Protein AF-A0A166YMH8-F1 (afdb_monomer_lite)

Organism: NCBI:txid1081107

Foldseek 3Di:
DDKDFDADPVVRDTFWMKDKDWPLDDPVPPCPADPPRDDDDDDDDDDDDDDDDDDDDDDDDPDALVRVVVVVVVVVVVCCVDVVDDPNDTDMDIDGTDGHPVCPPVCRSCVNPVDDPPVRVVVVQWDWPDKDKDQCQSRPPAFDDQPDDAPDDRPPSGNGMDMDTDIDHDDDPPPPPDD

InterPro domains:
  IPR016181 Acyl-CoA N-acyltransferase [SSF55729] (84-158)

Sequence (179 aa):
MVFVKAVDVDVGSIVGYGGWVFPHVKQASIPWIGPADAKSQEQGPKTQAGGKVTQQPDFQREPDAIERLHALGDEDMQCFQYKVIPAGEPCMIVMGIAVAPAHQSRGVSAALSSGTAVDAYGKAGFEPVRVLHLDLDEYAPRPPRDNEPVMGKKGSGKWGHYVVQHMKREPREANAETM

Structure (mmCIF, N/CA/C/O backbone):
data_AF-A0A166YMH8-F1
#
_entry.id   AF-A0A166YMH8-F1
#
loop_
_atom_site.group_PDB
_atom_site.id
_atom_site.type_symbol
_atom_site.label_atom_id
_atom_site.label_alt_id
_atom_site.label_comp_id
_atom_site.label_asym_id
_atom_site.label_entity_id
_atom_site.label_seq_id
_atom_site.pdbx_PDB_ins_code
_atom_site.Cartn_x
_atom_site.Cartn_y
_atom_site.Cartn_z
_atom_site.occupancy
_atom_site.B_iso_or_equiv
_atom_site.auth_seq_id
_atom_site.auth_comp_id
_atom_site.auth_asym_id
_atom_site.auth_atom_id
_atom_site.pdbx_PDB_model_num
ATOM 1 N N . MET A 1 1 ? -13.507 9.183 6.468 1.00 68.44 1 MET A N 1
ATOM 2 C CA . MET A 1 1 ? -12.173 9.159 5.825 1.00 68.44 1 MET A CA 1
ATOM 3 C C . MET A 1 1 ? -11.471 10.475 6.090 1.00 68.44 1 MET A C 1
ATOM 5 O O . MET A 1 1 ? -12.059 11.521 5.837 1.00 68.44 1 MET A O 1
ATOM 9 N N . VAL A 1 2 ? -10.235 10.417 6.567 1.00 76.12 2 VAL A N 1
ATOM 10 C CA . VAL A 1 2 ? -9.415 11.558 6.998 1.00 76.12 2 VAL A CA 1
ATOM 11 C C . VAL A 1 2 ? -8.160 11.587 6.145 1.00 76.12 2 VAL A C 1
ATOM 13 O O . VAL A 1 2 ? -7.656 10.522 5.813 1.00 76.12 2 VAL A O 1
ATOM 16 N N . PHE A 1 3 ? -7.676 12.771 5.775 1.00 77.44 3 PHE A N 1
ATOM 17 C CA . PHE A 1 3 ? -6.358 12.919 5.160 1.00 77.44 3 PHE A CA 1
ATOM 18 C C . PHE A 1 3 ? -5.532 13.889 5.976 1.00 77.44 3 PHE A C 1
ATOM 20 O O . PHE A 1 3 ? -6.045 14.920 6.409 1.00 77.44 3 PHE A O 1
ATOM 27 N N . VAL A 1 4 ? -4.255 13.569 6.120 1.00 77.81 4 VAL A N 1
ATOM 28 C CA . VAL A 1 4 ? -3.252 14.493 6.635 1.00 77.81 4 VAL A CA 1
ATOM 29 C C . VAL A 1 4 ? -2.237 14.764 5.535 1.00 77.81 4 VAL A C 1
ATOM 31 O O . VAL A 1 4 ? -2.008 13.928 4.657 1.00 77.81 4 VAL A O 1
ATOM 34 N N . LYS A 1 5 ? -1.652 15.956 5.566 1.00 83.62 5 LYS A N 1
ATOM 35 C CA . LYS A 1 5 ? -0.601 16.380 4.642 1.00 83.62 5 LYS A CA 1
ATOM 36 C C . LYS A 1 5 ? 0.644 16.740 5.440 1.00 83.62 5 LYS A C 1
ATOM 38 O O . LYS A 1 5 ? 0.531 17.341 6.503 1.00 83.62 5 LYS A O 1
ATOM 43 N N . ALA A 1 6 ? 1.808 16.406 4.905 1.00 81.69 6 ALA A N 1
ATOM 44 C CA . ALA A 1 6 ? 3.084 16.897 5.396 1.00 81.69 6 ALA A CA 1
ATOM 45 C C . ALA A 1 6 ? 3.470 18.134 4.584 1.00 81.69 6 ALA A C 1
ATOM 47 O O . ALA A 1 6 ? 3.396 18.117 3.352 1.00 81.69 6 ALA A O 1
ATOM 48 N N . VAL A 1 7 ? 3.861 19.201 5.274 1.00 85.25 7 VAL A N 1
ATOM 49 C CA . VAL A 1 7 ? 4.242 20.480 4.668 1.00 85.25 7 VAL A CA 1
ATOM 50 C C . VAL A 1 7 ? 5.691 20.770 5.038 1.00 85.25 7 VAL A C 1
ATOM 52 O O . VAL A 1 7 ? 6.053 20.669 6.208 1.00 85.25 7 VAL A O 1
ATOM 55 N N . ASP A 1 8 ? 6.511 21.101 4.044 1.00 84.06 8 ASP A N 1
ATOM 56 C CA . ASP A 1 8 ? 7.844 21.654 4.277 1.00 84.06 8 ASP A CA 1
ATOM 57 C C . ASP A 1 8 ? 7.687 23.071 4.838 1.00 84.06 8 ASP A C 1
ATOM 59 O O . ASP A 1 8 ? 7.041 23.912 4.213 1.00 84.06 8 ASP A O 1
ATOM 63 N N . VAL A 1 9 ? 8.223 23.321 6.032 1.00 84.31 9 VAL A N 1
ATOM 64 C CA . VAL A 1 9 ? 8.033 24.592 6.746 1.00 84.31 9 VAL A CA 1
ATOM 65 C C . VAL A 1 9 ? 8.799 25.754 6.122 1.00 84.31 9 VAL A C 1
ATOM 67 O O . VAL A 1 9 ? 8.357 26.892 6.252 1.00 84.31 9 VAL A O 1
ATOM 70 N N . ASP A 1 10 ? 9.896 25.480 5.418 1.00 84.25 10 ASP A N 1
ATOM 71 C CA . ASP A 1 10 ? 10.749 26.514 4.833 1.00 84.25 10 ASP A CA 1
ATOM 72 C C . ASP A 1 10 ? 10.159 27.015 3.509 1.00 84.25 10 ASP A C 1
ATOM 74 O O . ASP A 1 10 ? 10.219 28.203 3.193 1.00 84.25 10 ASP A O 1
ATOM 78 N N . VAL A 1 11 ? 9.557 26.107 2.734 1.00 87.06 11 VAL A N 1
ATOM 79 C CA . VAL A 1 11 ? 9.036 26.400 1.385 1.00 87.06 11 VAL A CA 1
ATOM 80 C C . VAL A 1 11 ? 7.502 26.489 1.353 1.00 87.06 11 VAL A C 1
ATOM 82 O O . VAL A 1 11 ? 6.918 26.972 0.384 1.00 87.06 11 VAL A O 1
ATOM 85 N N . GLY A 1 12 ? 6.816 25.999 2.387 1.00 84.56 12 GLY A N 1
ATOM 86 C CA . GLY A 1 12 ? 5.351 25.935 2.464 1.00 84.56 12 GLY A CA 1
ATOM 87 C C . GLY A 1 12 ? 4.712 24.900 1.528 1.00 84.56 12 GLY A C 1
ATOM 88 O O . GLY A 1 12 ? 3.489 24.865 1.375 1.00 84.56 12 GLY A O 1
ATOM 89 N N . SER A 1 13 ? 5.518 24.059 0.877 1.00 88.19 13 SER A N 1
ATOM 90 C CA . SER A 1 13 ? 5.049 23.092 -0.119 1.00 88.19 13 SER A CA 1
ATOM 91 C C . SER A 1 13 ? 4.573 21.785 0.522 1.00 88.19 13 SER A C 1
ATOM 93 O O . SER A 1 13 ? 5.100 21.345 1.543 1.00 88.19 13 SER A O 1
ATOM 95 N N . ILE A 1 14 ? 3.565 21.141 -0.075 1.00 86.06 14 ILE A N 1
ATOM 96 C CA . ILE A 1 14 ? 3.121 19.811 0.360 1.00 86.06 14 ILE A CA 1
ATOM 97 C C . ILE A 1 14 ? 4.145 18.782 -0.118 1.00 86.06 14 ILE A C 1
ATOM 99 O O . ILE A 1 14 ? 4.336 18.602 -1.319 1.00 86.06 14 ILE A O 1
ATOM 103 N N . VAL A 1 15 ? 4.763 18.078 0.825 1.00 87.56 15 VAL A N 1
ATOM 104 C CA . VAL A 1 15 ? 5.814 17.082 0.558 1.00 87.56 15 VAL A CA 1
ATOM 105 C C . VAL A 1 15 ? 5.346 15.645 0.754 1.00 87.56 15 VAL A C 1
ATOM 107 O O . VAL A 1 15 ? 6.067 14.705 0.425 1.00 87.56 15 VAL A O 1
ATOM 110 N N . GLY A 1 16 ? 4.121 15.456 1.242 1.00 84.12 16 GLY A N 1
ATOM 111 C CA . GLY A 1 16 ? 3.481 14.152 1.314 1.00 84.12 16 GLY A CA 1
ATOM 112 C C . GLY A 1 16 ? 2.059 14.213 1.855 1.00 84.12 16 GLY A C 1
ATOM 113 O O . GLY A 1 16 ? 1.595 15.257 2.317 1.00 84.12 16 GLY A O 1
ATOM 114 N N . TYR A 1 17 ? 1.363 13.084 1.800 1.00 84.62 17 TYR A N 1
ATOM 115 C CA . TYR A 1 17 ? 0.024 12.922 2.355 1.00 84.62 17 TYR A CA 1
ATOM 116 C C . TYR A 1 17 ? -0.214 11.483 2.813 1.00 84.62 17 TYR A C 1
ATOM 118 O O . TYR A 1 17 ? 0.481 10.566 2.383 1.00 84.62 17 TYR A O 1
ATOM 126 N N . GLY A 1 18 ? -1.201 11.295 3.683 1.00 81.81 18 GLY A N 1
ATOM 127 C CA . GLY A 1 18 ? -1.674 9.989 4.135 1.00 81.81 18 GLY A CA 1
ATOM 128 C C . GLY A 1 18 ? -3.164 10.037 4.450 1.00 81.81 18 GLY A C 1
ATOM 129 O O . GLY A 1 18 ? -3.704 11.104 4.751 1.00 81.81 18 GLY A O 1
ATOM 130 N N . GLY A 1 19 ? -3.836 8.894 4.351 1.00 78.25 19 GLY A N 1
ATOM 131 C CA . GLY A 1 19 ? -5.266 8.747 4.584 1.00 78.25 19 GLY A CA 1
ATOM 132 C C . GLY A 1 19 ? -5.591 7.686 5.635 1.00 78.25 19 GLY A C 1
ATOM 133 O O . GLY A 1 19 ? -4.944 6.647 5.706 1.00 78.25 19 GLY A O 1
ATOM 134 N N . TRP A 1 20 ? -6.640 7.928 6.421 1.00 81.38 20 TRP A N 1
ATOM 135 C CA . TRP A 1 20 ? -7.213 6.958 7.356 1.00 81.38 20 TRP A CA 1
ATOM 136 C C . TRP A 1 20 ? -8.689 6.761 7.052 1.00 81.38 20 TRP A C 1
ATOM 138 O O . TRP A 1 20 ? -9.465 7.718 6.901 1.00 81.38 20 TRP A O 1
ATOM 148 N N . VAL A 1 21 ? -9.095 5.502 6.981 1.00 82.50 21 VAL A N 1
ATOM 149 C CA . VAL A 1 21 ? -10.486 5.097 6.802 1.00 82.50 21 VAL A CA 1
ATOM 150 C C . VAL A 1 21 ? -10.901 4.289 8.020 1.00 82.50 21 VAL A C 1
ATOM 152 O O . VAL A 1 21 ? -10.174 3.411 8.465 1.00 82.50 21 VAL A O 1
ATOM 155 N N . PHE A 1 22 ? -12.070 4.611 8.563 1.00 83.62 22 PHE A N 1
ATOM 156 C CA . PHE A 1 22 ? -12.590 4.017 9.790 1.00 83.62 22 PHE A CA 1
ATOM 157 C C . PHE A 1 22 ? -13.939 3.346 9.501 1.00 83.62 22 PHE A C 1
ATOM 159 O O . PHE A 1 22 ? -14.982 3.901 9.857 1.00 83.62 22 PHE A O 1
ATOM 166 N N . PRO A 1 23 ? -13.970 2.235 8.742 1.00 79.81 23 PRO A N 1
ATOM 167 C CA . PRO A 1 23 ? -15.219 1.531 8.486 1.00 79.81 23 PRO A CA 1
ATOM 168 C C . PRO A 1 23 ? -15.802 0.988 9.797 1.00 79.81 23 PRO A C 1
ATOM 170 O O . PRO A 1 23 ? -15.073 0.529 10.673 1.00 79.81 23 PRO A O 1
ATOM 173 N N . HIS A 1 24 ? -17.127 1.077 9.930 1.00 80.62 24 HIS A N 1
ATOM 174 C CA . HIS A 1 24 ? -17.898 0.594 11.087 1.00 80.62 24 HIS A CA 1
ATOM 175 C C . HIS A 1 24 ? -17.499 1.196 12.454 1.00 80.62 24 HIS A C 1
ATOM 177 O O . HIS A 1 24 ? -17.974 0.745 13.493 1.00 80.62 24 HIS A O 1
ATOM 183 N N . VAL A 1 25 ? -16.682 2.256 12.478 1.00 79.94 25 VAL A N 1
ATOM 184 C CA . VAL A 1 25 ? -16.367 3.019 13.693 1.00 79.94 25 VAL A CA 1
ATOM 185 C C . VAL A 1 25 ? -17.360 4.172 13.831 1.00 79.94 25 VAL A C 1
ATOM 187 O O . VAL A 1 25 ? -17.589 4.930 12.885 1.00 79.94 25 VAL A O 1
ATOM 190 N N . LYS A 1 26 ? -17.929 4.364 15.026 1.00 78.50 26 LYS A N 1
ATOM 191 C CA . LYS A 1 26 ? -18.720 5.568 15.319 1.00 78.50 26 LYS A CA 1
ATOM 192 C C . LYS A 1 26 ? -17.795 6.784 15.277 1.00 78.50 26 LYS A C 1
ATOM 194 O O . LYS A 1 26 ? -16.798 6.831 15.984 1.00 78.50 26 LYS A O 1
ATOM 199 N N . GLN A 1 27 ? -18.135 7.808 14.498 1.00 72.69 27 GLN A N 1
ATOM 200 C CA . GLN A 1 27 ? -17.258 8.974 14.314 1.00 72.69 27 GLN A CA 1
ATOM 201 C C . GLN A 1 27 ? -16.862 9.665 15.637 1.00 72.69 27 GLN A C 1
ATOM 203 O O . GLN A 1 27 ? -15.751 10.178 15.760 1.00 72.69 27 GLN A O 1
ATOM 208 N N . ALA A 1 28 ? -17.752 9.634 16.635 1.00 74.94 28 ALA A N 1
ATOM 209 C CA . ALA A 1 28 ? -17.523 10.186 17.970 1.00 74.94 28 ALA A CA 1
ATOM 210 C C . ALA A 1 28 ? -16.490 9.410 18.811 1.00 74.94 28 ALA A C 1
ATOM 212 O O . ALA A 1 28 ? -15.946 9.974 19.752 1.00 74.94 28 ALA A O 1
ATOM 213 N N . SER A 1 29 ? -16.212 8.140 18.494 1.00 71.00 29 SER A N 1
ATOM 214 C CA . SER A 1 29 ? -15.224 7.324 19.214 1.00 71.00 29 SER A CA 1
ATOM 215 C C . SER A 1 29 ? -13.834 7.365 18.583 1.00 71.00 29 SER A C 1
ATOM 217 O O . SER A 1 29 ? -12.921 6.723 19.092 1.00 71.00 29 SER A O 1
ATOM 219 N N . ILE A 1 30 ? -13.664 8.072 17.461 1.00 69.62 30 ILE A N 1
ATOM 220 C CA . ILE A 1 30 ? -12.353 8.241 16.836 1.00 69.62 30 ILE A CA 1
ATOM 221 C C . ILE A 1 30 ? -11.563 9.238 17.693 1.00 69.62 30 ILE A C 1
ATOM 223 O O . ILE A 1 30 ? -12.012 10.376 17.852 1.00 69.62 30 ILE A O 1
ATOM 227 N N . PRO A 1 31 ? -10.393 8.859 18.236 1.00 65.25 31 PRO A N 1
ATOM 228 C CA . PRO A 1 31 ? -9.528 9.795 18.932 1.00 65.25 31 PRO A CA 1
ATOM 229 C C . PRO A 1 31 ? -8.858 10.692 17.886 1.00 65.25 31 PRO A C 1
ATOM 231 O O . PRO A 1 31 ? -7.780 10.404 17.378 1.00 65.25 31 PRO A O 1
ATOM 234 N N . TRP A 1 32 ? -9.544 11.783 17.536 1.00 63.25 32 TRP A N 1
ATOM 235 C CA . TRP A 1 32 ? -9.085 12.814 16.591 1.00 63.25 32 TRP A CA 1
ATOM 236 C C . TRP A 1 32 ? -7.803 13.518 17.028 1.00 63.25 32 TRP A C 1
ATOM 238 O O . TRP A 1 32 ? -7.175 14.223 16.244 1.00 63.25 32 TRP A O 1
ATOM 248 N N . ILE A 1 33 ? -7.456 13.335 18.293 1.00 55.69 33 ILE A N 1
ATOM 249 C CA . ILE A 1 33 ? -6.313 13.904 18.965 1.00 55.69 33 ILE A CA 1
ATOM 250 C C . ILE A 1 33 ? -5.465 12.714 19.406 1.00 55.69 33 ILE A C 1
ATOM 252 O O . ILE A 1 33 ? -5.882 11.930 20.263 1.00 55.69 33 ILE A O 1
ATOM 256 N N . GLY A 1 34 ? -4.287 12.563 18.801 1.00 45.62 34 GLY A N 1
ATOM 257 C CA . GLY A 1 34 ? -3.254 11.711 19.376 1.00 45.62 34 GLY A CA 1
ATOM 258 C C . GLY A 1 34 ? -2.814 12.288 20.729 1.00 45.62 34 GLY A C 1
ATOM 259 O O . GLY A 1 34 ? -2.995 13.484 20.956 1.00 45.62 34 GLY A O 1
ATOM 260 N N . PRO A 1 35 ? -2.202 11.498 21.627 1.00 40.66 35 PRO A N 1
ATOM 261 C CA . PRO A 1 35 ? -1.764 11.978 22.944 1.00 40.66 35 PRO A CA 1
ATOM 262 C C . PRO A 1 35 ? -0.910 13.263 22.918 1.00 40.66 35 PRO A C 1
ATOM 264 O O . PRO A 1 35 ? -0.826 13.953 23.929 1.00 40.66 35 PRO A O 1
ATOM 267 N N . ALA A 1 36 ? -0.292 13.587 21.777 1.00 42.78 36 ALA A N 1
ATOM 268 C CA . ALA A 1 36 ? 0.559 14.756 21.576 1.00 42.78 36 ALA A CA 1
ATOM 269 C C . ALA A 1 36 ? -0.155 16.018 21.033 1.00 42.78 36 ALA A C 1
ATOM 271 O O . ALA A 1 36 ? 0.376 17.111 21.203 1.00 42.78 36 ALA A O 1
ATOM 272 N N . ASP A 1 37 ? -1.344 15.914 20.426 1.00 48.25 37 ASP A N 1
ATOM 273 C CA . ASP A 1 37 ? -1.850 16.947 19.494 1.00 48.25 37 ASP A CA 1
ATOM 274 C C . ASP A 1 37 ? -3.161 17.621 19.930 1.00 48.25 37 ASP A C 1
ATOM 276 O O . ASP A 1 37 ? -3.994 18.022 19.114 1.00 48.25 37 ASP A O 1
ATOM 280 N N . ALA A 1 38 ? -3.400 17.755 21.234 1.00 37.47 38 ALA A N 1
ATOM 281 C CA . ALA A 1 38 ? -4.619 18.389 21.727 1.00 37.47 38 ALA A CA 1
ATOM 282 C C . ALA A 1 38 ? -4.620 19.910 21.473 1.00 37.47 38 ALA A C 1
ATOM 284 O O . ALA A 1 38 ? -4.237 20.669 22.363 1.00 37.47 38 ALA A O 1
ATOM 285 N N . LYS A 1 39 ? -5.093 20.359 20.293 1.00 31.95 39 LYS A N 1
ATOM 286 C CA . LYS A 1 39 ? -5.843 21.625 20.108 1.00 31.95 39 LYS A CA 1
ATOM 287 C C . LYS A 1 39 ? -6.523 21.789 18.729 1.00 31.95 39 LYS A C 1
ATOM 289 O O . LYS A 1 39 ? -5.881 21.751 17.690 1.00 31.95 39 LYS A O 1
ATOM 294 N N . SER A 1 40 ? -7.837 22.025 18.837 1.00 34.03 40 SER A N 1
ATOM 295 C CA . SER A 1 40 ? -8.898 22.585 17.972 1.00 34.03 40 SER A CA 1
ATOM 296 C C . SER A 1 40 ? -8.923 22.451 16.440 1.00 34.03 40 SER A C 1
ATOM 298 O O . SER A 1 40 ? -8.032 22.864 15.709 1.00 34.03 40 SER A O 1
ATOM 300 N N . GLN A 1 41 ? -10.091 21.961 16.010 1.00 30.55 41 GLN A N 1
ATOM 301 C CA . GLN A 1 41 ? -10.612 21.697 14.668 1.00 30.55 41 GLN A CA 1
ATOM 302 C C . GLN A 1 41 ? -10.992 22.954 13.868 1.00 30.55 41 GLN A C 1
ATOM 304 O O . GLN A 1 41 ? -11.453 23.929 14.452 1.00 30.55 41 GLN A O 1
ATOM 309 N N .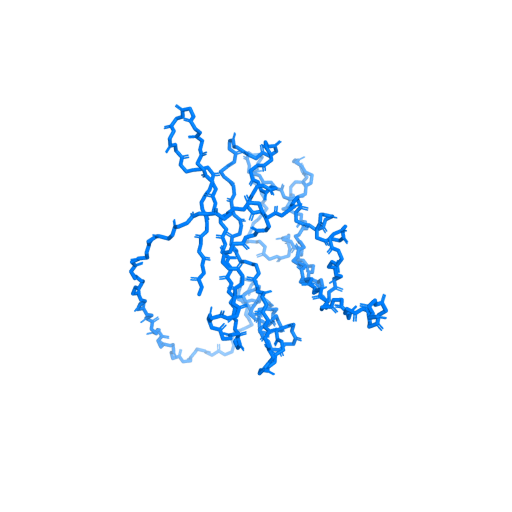 GLU A 1 42 ? -11.027 22.818 12.536 1.00 30.62 42 GLU A N 1
ATOM 310 C CA . GLU A 1 42 ? -12.223 23.174 11.753 1.00 30.62 42 GLU A CA 1
ATOM 311 C C . GLU A 1 42 ? -12.322 22.344 10.455 1.00 30.62 42 GLU A C 1
ATOM 313 O O . GLU A 1 42 ? -11.322 22.047 9.800 1.00 30.62 42 GLU A O 1
ATOM 318 N N . GLN A 1 43 ? -13.542 21.894 10.136 1.00 30.22 43 GLN A N 1
ATOM 319 C CA . GLN A 1 43 ? -13.897 20.976 9.045 1.00 30.22 43 GLN A CA 1
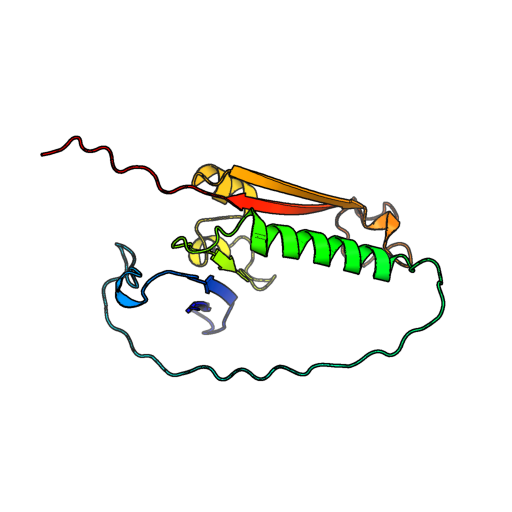ATOM 320 C C . GLN A 1 43 ? -14.595 21.712 7.890 1.00 30.22 43 GLN A C 1
ATOM 322 O O . GLN A 1 43 ? -15.374 22.631 8.112 1.00 30.22 43 GLN A O 1
ATOM 327 N N . GLY A 1 44 ? -14.417 21.203 6.666 1.00 26.83 44 GLY A N 1
ATOM 328 C CA . GLY A 1 44 ? -15.253 21.492 5.495 1.00 26.83 44 GLY A CA 1
ATOM 329 C C . GLY A 1 44 ? -15.231 20.321 4.490 1.00 26.83 44 GLY A C 1
ATOM 330 O O . GLY A 1 44 ? -14.277 19.540 4.506 1.00 26.83 44 GLY A O 1
ATOM 331 N N . PRO A 1 45 ? -16.279 20.123 3.665 1.00 32.09 45 PRO A N 1
ATOM 332 C CA . PRO A 1 45 ? -16.755 18.803 3.228 1.00 32.09 45 PRO A CA 1
ATOM 333 C C . PRO A 1 45 ? -16.213 18.317 1.869 1.00 32.09 45 PRO A C 1
ATOM 335 O O . PRO A 1 45 ? -15.798 19.101 1.020 1.00 32.09 45 PRO A O 1
ATOM 338 N N . LYS A 1 46 ? -16.277 16.993 1.646 1.00 30.94 46 LYS A N 1
ATOM 339 C CA . LYS A 1 46 ? -15.943 16.294 0.388 1.00 30.94 46 LYS A CA 1
ATOM 340 C C . LYS A 1 46 ? -17.204 15.944 -0.410 1.00 30.94 46 LYS A C 1
ATOM 342 O O . LYS A 1 46 ? -18.165 15.458 0.175 1.00 30.94 46 LYS A O 1
ATOM 347 N N . THR A 1 47 ? -17.133 16.068 -1.738 1.00 26.98 47 THR A N 1
ATOM 348 C CA . THR A 1 47 ? -18.104 15.512 -2.702 1.00 26.98 47 THR A CA 1
ATOM 349 C C . THR A 1 47 ? -17.410 14.455 -3.572 1.00 26.98 47 THR A C 1
ATOM 351 O O . THR A 1 47 ? -16.296 14.686 -4.040 1.00 26.98 47 THR A O 1
ATOM 354 N N . GLN A 1 48 ? -18.050 13.297 -3.766 1.00 34.47 48 GLN A N 1
ATOM 355 C CA . GLN A 1 48 ? -17.664 12.234 -4.706 1.00 34.47 48 GLN A CA 1
ATOM 356 C C . GLN A 1 48 ? -18.632 12.218 -5.899 1.00 34.47 48 GLN A C 1
ATOM 358 O O . GLN A 1 48 ? -19.820 12.471 -5.716 1.00 34.47 48 GLN A O 1
ATOM 363 N N . ALA A 1 49 ? -18.155 11.821 -7.080 1.00 30.38 49 ALA A N 1
ATOM 364 C CA . ALA A 1 49 ? -18.999 11.273 -8.142 1.00 30.38 49 ALA A CA 1
ATOM 365 C C . ALA A 1 49 ? -18.212 10.214 -8.930 1.00 30.38 49 ALA A C 1
ATOM 367 O O . ALA A 1 49 ? -17.119 10.485 -9.425 1.00 30.38 49 ALA A O 1
ATOM 368 N N . GLY A 1 50 ? -18.767 9.002 -8.995 1.00 27.11 50 GLY A N 1
ATOM 369 C CA . GLY A 1 50 ? -18.278 7.891 -9.807 1.00 27.11 50 GLY A CA 1
ATOM 370 C C . GLY A 1 50 ? -18.933 7.867 -11.189 1.00 27.11 50 GLY A C 1
ATOM 371 O O . GLY A 1 50 ? -20.078 8.287 -11.349 1.00 27.11 50 GLY A O 1
ATOM 372 N N . GLY A 1 51 ? -18.206 7.344 -12.176 1.00 27.56 51 GLY A N 1
ATOM 373 C CA . GLY A 1 51 ? -18.702 7.061 -13.521 1.00 27.56 51 GLY A CA 1
ATOM 374 C C . GLY A 1 51 ? -18.549 5.575 -13.838 1.00 27.56 51 GLY A C 1
ATOM 375 O O . GLY A 1 51 ? -17.447 5.038 -13.787 1.00 27.56 51 GLY A O 1
ATOM 376 N N . LYS A 1 52 ? -19.672 4.921 -14.140 1.00 30.31 52 LYS A N 1
ATOM 377 C CA . LYS A 1 52 ? -19.792 3.515 -14.545 1.00 30.31 52 LYS A CA 1
ATOM 378 C C . LYS A 1 52 ? -19.651 3.431 -16.067 1.00 30.31 52 LYS A C 1
ATOM 380 O O . LYS A 1 52 ? -20.432 4.065 -16.771 1.00 30.31 52 LYS A O 1
ATOM 385 N N . VAL A 1 53 ? -18.706 2.640 -16.575 1.00 29.33 53 VAL A N 1
ATOM 386 C CA . VAL A 1 53 ? -18.624 2.295 -18.006 1.00 29.33 53 VAL A CA 1
ATOM 387 C C . VAL A 1 53 ? -19.128 0.866 -18.187 1.00 29.33 53 VAL A C 1
ATOM 389 O O . VAL A 1 53 ? -18.734 -0.042 -17.463 1.00 29.33 53 VAL A O 1
ATOM 392 N N . THR A 1 54 ? -20.059 0.700 -19.124 1.00 31.19 54 THR A N 1
ATOM 393 C CA . THR A 1 54 ? -20.656 -0.583 -19.513 1.00 31.19 54 THR A CA 1
ATOM 394 C C . THR A 1 54 ? -19.806 -1.189 -20.624 1.00 31.19 54 THR A C 1
ATOM 396 O O . THR A 1 54 ? -19.573 -0.515 -21.624 1.00 31.19 54 THR A O 1
ATOM 399 N N . GLN A 1 55 ? -19.369 -2.440 -20.476 1.00 34.56 55 GLN A N 1
ATOM 400 C CA . GLN A 1 55 ? -18.808 -3.229 -21.575 1.00 34.56 55 GLN A CA 1
ATOM 401 C C . GLN A 1 55 ? -19.819 -4.293 -22.013 1.00 34.56 55 GLN A C 1
ATOM 403 O O . GLN A 1 55 ? -20.470 -4.926 -21.180 1.00 34.56 55 GLN A O 1
ATOM 408 N N . GLN A 1 56 ? -19.959 -4.450 -23.328 1.00 33.44 56 GLN A N 1
ATOM 409 C CA . GLN A 1 56 ? -20.623 -5.587 -23.965 1.00 33.44 56 GLN A CA 1
ATOM 410 C C . GLN A 1 56 ? -19.579 -6.644 -24.365 1.00 33.44 56 GLN A C 1
ATOM 412 O O . GLN A 1 56 ? -18.401 -6.307 -24.481 1.00 33.44 56 GLN A O 1
ATOM 417 N N . PRO A 1 57 ? -19.996 -7.913 -24.516 1.00 45.72 57 PRO A N 1
ATOM 418 C CA . PRO A 1 57 ? -19.116 -9.067 -24.412 1.00 45.72 57 PRO A CA 1
ATOM 419 C C . PRO A 1 57 ? -18.386 -9.325 -25.727 1.00 45.72 57 PRO 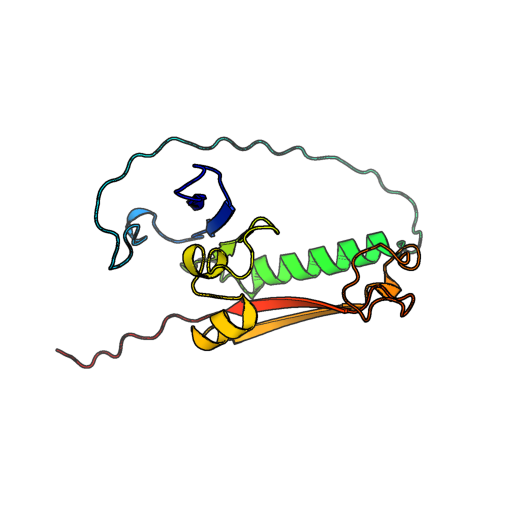A C 1
ATOM 421 O O . PRO A 1 57 ? -19.025 -9.392 -26.777 1.00 45.72 57 PRO A O 1
ATOM 424 N N . ASP A 1 58 ? -17.071 -9.526 -25.651 1.00 37.44 58 ASP A N 1
ATOM 425 C CA . ASP A 1 58 ? -16.288 -10.033 -26.773 1.00 37.44 58 ASP A CA 1
ATOM 426 C C . ASP A 1 58 ? -15.803 -11.458 -26.486 1.00 37.44 58 ASP A C 1
ATOM 428 O O . ASP A 1 58 ? -15.598 -11.869 -25.341 1.00 37.44 58 ASP A O 1
ATOM 432 N N . PHE A 1 59 ? -15.737 -12.230 -27.561 1.00 41.16 59 PHE A N 1
ATOM 433 C CA . PHE A 1 59 ? -15.542 -13.670 -27.610 1.00 41.16 59 PHE A CA 1
ATOM 434 C C . PHE A 1 59 ? -14.267 -14.107 -26.883 1.00 41.16 59 PHE A C 1
ATOM 436 O O . PHE A 1 59 ? -13.276 -13.387 -26.902 1.00 41.16 59 PHE A O 1
ATOM 443 N N . GLN A 1 60 ? -14.298 -15.304 -26.274 1.00 51.03 60 GLN A N 1
ATOM 444 C CA . GLN A 1 60 ? -13.213 -15.888 -25.472 1.00 51.03 60 GLN A CA 1
ATOM 445 C C . GLN A 1 60 ? -11.858 -15.856 -26.194 1.00 51.03 60 GLN A C 1
ATOM 447 O O . GLN A 1 60 ? -11.469 -16.791 -26.894 1.00 51.03 60 GLN A O 1
ATOM 452 N N . ARG A 1 61 ? -11.141 -14.757 -25.991 1.00 51.81 61 ARG A N 1
ATOM 453 C CA . ARG A 1 61 ? -9.722 -14.599 -26.242 1.00 51.81 61 ARG A CA 1
ATOM 454 C C . ARG A 1 61 ? -9.033 -14.866 -24.916 1.00 51.81 61 ARG A C 1
ATOM 456 O O . ARG A 1 61 ? -9.493 -14.402 -23.875 1.00 51.81 61 ARG A O 1
ATOM 463 N N . GLU A 1 62 ? -7.969 -15.655 -24.946 1.00 59.69 62 GLU A N 1
ATOM 464 C CA . GLU A 1 62 ? -7.121 -15.814 -23.772 1.00 59.69 62 GLU A CA 1
ATOM 465 C C . GLU A 1 62 ? -6.634 -14.419 -23.341 1.00 59.69 62 GLU A C 1
ATOM 467 O O . GLU A 1 62 ? -6.116 -13.689 -24.197 1.00 59.69 62 GLU A O 1
ATOM 472 N N . PRO A 1 63 ? -6.871 -14.011 -22.081 1.00 71.31 63 PRO A N 1
ATOM 473 C CA . PRO A 1 63 ? -6.629 -12.644 -21.655 1.00 71.31 63 PRO A CA 1
ATOM 474 C C . PRO A 1 63 ? -5.154 -12.292 -21.802 1.00 71.31 63 PRO A C 1
ATOM 476 O O . PRO A 1 63 ? -4.268 -13.097 -21.468 1.00 71.31 63 PRO A O 1
ATOM 479 N N . ASP A 1 64 ? -4.885 -11.092 -22.314 1.00 83.25 64 ASP A N 1
ATOM 480 C CA . ASP A 1 64 ? -3.510 -10.634 -22.468 1.00 83.25 64 ASP A CA 1
ATOM 481 C C . ASP A 1 64 ? -2.826 -10.467 -21.097 1.00 83.25 64 ASP A C 1
ATOM 483 O O . ASP A 1 64 ? -3.454 -10.534 -20.037 1.00 83.25 64 ASP A O 1
ATOM 487 N N . ALA A 1 65 ? -1.499 -10.330 -21.086 1.00 83.62 65 ALA A N 1
ATOM 488 C CA . ALA A 1 65 ? -0.753 -10.281 -19.830 1.00 83.62 65 ALA A CA 1
ATOM 489 C C . ALA A 1 65 ? -1.227 -9.141 -18.907 1.00 83.62 65 ALA A C 1
ATOM 491 O O . ALA A 1 65 ? -1.267 -9.313 -17.690 1.00 83.62 65 ALA A O 1
ATOM 492 N N . ILE A 1 66 ? -1.655 -8.009 -19.468 1.00 83.38 66 ILE A N 1
ATOM 493 C CA . ILE A 1 66 ? -2.148 -6.876 -18.685 1.00 83.38 66 ILE A CA 1
ATOM 494 C C . ILE A 1 66 ? -3.519 -7.198 -18.090 1.00 83.38 66 ILE A C 1
ATOM 496 O O . ILE A 1 66 ? -3.739 -6.943 -16.908 1.00 83.38 66 ILE A O 1
ATOM 500 N N . GLU A 1 67 ? -4.409 -7.832 -18.848 1.00 85.44 67 GLU A N 1
ATOM 501 C CA . GLU A 1 67 ? -5.705 -8.292 -18.340 1.00 85.44 67 GLU A CA 1
ATOM 502 C C . GLU A 1 67 ? -5.553 -9.317 -17.206 1.00 85.44 67 GLU A C 1
ATOM 504 O O . GLU A 1 67 ? -6.253 -9.228 -16.194 1.00 85.44 67 GLU A O 1
ATOM 509 N N . ARG A 1 68 ? -4.594 -10.246 -17.311 1.00 90.38 68 ARG A N 1
ATOM 510 C CA . ARG A 1 68 ? -4.283 -11.183 -16.216 1.00 90.38 68 ARG A CA 1
ATOM 511 C C . ARG A 1 68 ? -3.750 -10.466 -14.977 1.00 90.38 68 ARG A C 1
ATOM 513 O O . ARG A 1 68 ? -4.152 -10.805 -13.866 1.00 90.38 68 ARG A O 1
ATOM 520 N N . LEU A 1 69 ? -2.890 -9.459 -15.154 1.00 84.06 69 LEU A N 1
ATOM 521 C CA . LEU A 1 69 ? -2.390 -8.642 -14.046 1.00 84.06 69 LEU A CA 1
ATOM 522 C C . LEU A 1 69 ? -3.521 -7.858 -13.368 1.00 84.06 69 LEU A C 1
ATOM 524 O O . LEU A 1 69 ? -3.557 -7.775 -12.141 1.00 84.06 69 LEU A O 1
ATOM 528 N N . HIS A 1 70 ? -4.452 -7.309 -14.150 1.00 83.31 70 HIS A N 1
ATOM 529 C CA . HIS A 1 70 ? -5.634 -6.623 -13.630 1.00 83.31 70 HIS A CA 1
ATOM 530 C C . HIS A 1 70 ? -6.499 -7.578 -12.808 1.00 83.31 70 HIS A C 1
ATOM 532 O O . HIS A 1 70 ? -6.825 -7.264 -11.668 1.00 83.31 70 HIS A O 1
ATOM 538 N N . ALA A 1 71 ? -6.800 -8.766 -13.340 1.00 88.50 71 ALA A N 1
ATOM 539 C CA . ALA A 1 71 ? -7.581 -9.773 -12.628 1.00 88.50 71 ALA A CA 1
ATOM 540 C C . ALA A 1 71 ? -6.910 -10.201 -11.311 1.00 88.50 71 ALA A C 1
ATOM 542 O O . ALA A 1 71 ? -7.574 -10.293 -10.280 1.00 88.50 71 ALA A O 1
ATOM 543 N N . LEU A 1 72 ? -5.588 -10.403 -11.325 1.00 88.19 72 LEU A N 1
ATOM 544 C CA . LEU A 1 72 ? -4.815 -10.754 -10.133 1.00 88.19 72 LEU A CA 1
ATOM 545 C C . LEU A 1 72 ? -4.825 -9.629 -9.089 1.00 88.19 72 LEU A C 1
ATOM 547 O O . LEU A 1 72 ? -5.002 -9.886 -7.898 1.00 88.19 72 LEU A O 1
ATOM 551 N N . GLY A 1 73 ? -4.662 -8.380 -9.530 1.00 83.88 73 GLY A N 1
ATOM 552 C CA . GLY A 1 73 ? -4.761 -7.203 -8.670 1.00 83.88 73 GLY A CA 1
ATOM 553 C C . GLY A 1 73 ? -6.159 -7.030 -8.075 1.00 83.88 73 GLY A C 1
ATOM 554 O O . GLY A 1 73 ? -6.287 -6.764 -6.881 1.00 83.88 73 GLY A O 1
ATOM 555 N N . ASP A 1 74 ? -7.207 -7.241 -8.870 1.00 85.69 74 ASP A N 1
ATOM 556 C CA . ASP A 1 74 ? -8.600 -7.157 -8.428 1.00 85.69 74 ASP A CA 1
ATOM 557 C C . ASP A 1 74 ? -8.932 -8.242 -7.401 1.00 85.69 74 ASP A C 1
ATOM 559 O O . ASP A 1 74 ? -9.521 -7.944 -6.359 1.00 85.69 74 ASP A O 1
ATOM 563 N N . GLU A 1 75 ? -8.515 -9.488 -7.639 1.00 88.25 75 GLU A N 1
ATOM 564 C CA . GLU A 1 75 ? -8.656 -10.573 -6.665 1.00 88.25 75 GLU A CA 1
ATOM 565 C C . GLU A 1 75 ? -7.904 -10.244 -5.366 1.00 88.25 75 GLU A C 1
ATOM 567 O O . GLU A 1 75 ? -8.395 -10.491 -4.255 1.00 88.25 75 GLU A O 1
ATOM 572 N N . ASP A 1 76 ? -6.714 -9.645 -5.481 1.00 86.38 76 ASP A N 1
ATOM 573 C CA . ASP A 1 76 ? -5.939 -9.241 -4.319 1.00 86.38 76 ASP A CA 1
ATOM 574 C C . ASP A 1 76 ? -6.610 -8.146 -3.494 1.00 86.38 76 ASP A C 1
ATOM 576 O O . ASP A 1 76 ? -6.742 -8.271 -2.271 1.00 86.38 76 ASP A O 1
ATOM 580 N N . MET A 1 77 ? -7.154 -7.142 -4.171 1.00 83.50 77 MET A N 1
ATOM 581 C CA . MET A 1 77 ? -7.902 -6.066 -3.538 1.00 83.50 77 MET A CA 1
ATOM 582 C C . MET A 1 77 ? -9.230 -6.533 -2.939 1.00 83.50 77 MET A C 1
ATOM 584 O O . MET A 1 77 ? -9.602 -6.067 -1.862 1.00 83.50 77 MET A O 1
ATOM 588 N N . GLN A 1 78 ? -9.937 -7.472 -3.569 1.00 85.00 78 GLN A N 1
ATOM 589 C CA . GLN A 1 78 ? -11.149 -8.065 -2.994 1.00 85.00 78 GLN A CA 1
ATOM 590 C C . GLN A 1 78 ? -10.830 -8.847 -1.718 1.00 85.00 78 GLN A C 1
ATOM 592 O O . GLN A 1 78 ? -11.530 -8.721 -0.714 1.00 85.00 78 GLN A O 1
ATOM 597 N N . CYS A 1 79 ? -9.742 -9.616 -1.709 1.00 83.31 79 CYS A N 1
ATOM 598 C CA . CYS A 1 79 ? -9.284 -10.297 -0.502 1.00 83.31 79 CYS A CA 1
ATOM 599 C C . CYS A 1 79 ? -8.983 -9.302 0.627 1.00 83.31 79 CYS A C 1
ATOM 601 O O . CYS A 1 79 ? -9.444 -9.493 1.753 1.00 83.31 79 CYS A O 1
ATOM 603 N N . PHE A 1 80 ? -8.285 -8.205 0.322 1.00 82.00 80 PHE A N 1
ATOM 604 C CA . PHE A 1 80 ? -8.068 -7.128 1.284 1.00 82.00 80 PHE A CA 1
ATOM 605 C C . PHE A 1 80 ? -9.398 -6.570 1.829 1.00 82.00 80 PHE A C 1
ATOM 607 O O . PHE A 1 80 ? -9.573 -6.458 3.042 1.00 82.00 80 PHE A O 1
ATOM 614 N N . GLN A 1 81 ? -10.368 -6.300 0.953 1.00 78.88 81 GLN A N 1
ATOM 615 C CA . GLN A 1 81 ? -11.671 -5.734 1.323 1.00 78.88 81 GLN A CA 1
ATOM 616 C C . GLN A 1 81 ? -12.559 -6.662 2.155 1.00 78.88 81 GLN A C 1
ATOM 618 O O . GLN A 1 81 ? -13.266 -6.172 3.030 1.00 78.88 81 GLN A O 1
ATOM 623 N N . TYR A 1 82 ? -12.542 -7.969 1.892 1.00 78.75 82 TYR A N 1
ATOM 624 C CA . TYR A 1 82 ? -13.499 -8.904 2.495 1.00 78.75 82 TYR A CA 1
ATOM 625 C C . TYR A 1 82 ? -12.900 -9.842 3.543 1.00 78.75 82 TYR A C 1
ATOM 627 O O . TYR A 1 82 ? -13.636 -10.340 4.392 1.00 78.75 82 TYR A O 1
ATOM 635 N N . LYS A 1 83 ? -11.593 -10.126 3.483 1.00 76.19 83 LYS A N 1
ATOM 636 C CA . LYS A 1 83 ? -10.924 -11.046 4.418 1.00 76.19 83 LYS A CA 1
ATOM 637 C C . LYS A 1 83 ? -10.058 -10.316 5.438 1.00 76.19 83 LYS A C 1
ATOM 639 O O . LYS A 1 83 ? -9.995 -10.743 6.585 1.00 76.19 83 LYS A O 1
ATOM 644 N N . VAL A 1 84 ? -9.384 -9.238 5.032 1.00 78.44 84 VAL A N 1
ATOM 645 C CA . VAL A 1 84 ? -8.494 -8.480 5.931 1.00 78.44 84 VAL A CA 1
ATOM 646 C C . VAL A 1 84 ? -9.268 -7.429 6.725 1.00 78.44 84 VAL A C 1
ATOM 648 O O . VAL A 1 84 ? -8.983 -7.227 7.905 1.00 78.44 84 VAL A O 1
ATOM 651 N N . ILE A 1 85 ? -10.266 -6.793 6.104 1.00 81.06 85 ILE A N 1
ATOM 652 C CA . ILE A 1 85 ? -11.164 -5.843 6.766 1.00 81.06 85 ILE A CA 1
ATOM 653 C C . ILE A 1 85 ? -12.380 -6.616 7.305 1.00 81.06 85 ILE A C 1
ATOM 655 O O . ILE A 1 85 ? -13.206 -7.072 6.512 1.00 81.06 85 ILE A O 1
ATOM 659 N N . PRO A 1 86 ? -12.511 -6.791 8.632 1.00 73.62 86 PRO A N 1
ATOM 660 C CA . PRO A 1 86 ? -13.615 -7.548 9.207 1.00 73.62 86 PRO A CA 1
ATOM 661 C C . PRO A 1 86 ? -14.958 -6.840 8.974 1.00 73.62 86 PRO A C 1
ATOM 663 O O . PRO A 1 86 ? -15.092 -5.621 9.124 1.00 73.62 86 PRO A O 1
ATOM 666 N N . ALA A 1 87 ? -15.974 -7.616 8.593 1.00 76.00 87 ALA A N 1
ATOM 667 C CA . ALA A 1 87 ? -17.318 -7.102 8.363 1.00 76.00 87 ALA A CA 1
ATOM 668 C C . ALA A 1 87 ? -17.994 -6.741 9.694 1.00 76.00 87 ALA A C 1
ATOM 670 O O . ALA A 1 87 ? -18.041 -7.552 10.612 1.00 76.00 87 ALA A O 1
ATOM 671 N N . GLY A 1 88 ? -18.544 -5.528 9.792 1.00 76.94 88 GLY A N 1
ATOM 672 C CA . GLY A 1 88 ? -19.295 -5.078 10.970 1.00 76.94 88 GLY A CA 1
ATOM 673 C C . GLY A 1 88 ? -18.451 -4.736 12.204 1.00 76.94 88 GLY A C 1
ATOM 674 O O . GLY A 1 88 ? -18.996 -4.189 13.161 1.00 76.94 88 GLY A O 1
ATOM 675 N N . GLU A 1 89 ? -17.141 -4.983 12.180 1.00 79.56 89 GLU A N 1
ATOM 676 C CA . GLU A 1 89 ? -16.238 -4.646 13.280 1.00 79.56 89 GLU A CA 1
ATOM 677 C C . GLU A 1 89 ? -15.560 -3.281 13.066 1.00 79.56 89 GLU A C 1
ATOM 679 O O . GLU A 1 89 ? -15.184 -2.946 11.933 1.00 79.56 89 GLU A O 1
ATOM 684 N N . PRO A 1 90 ? -15.372 -2.483 14.137 1.00 80.38 90 PRO A N 1
ATOM 685 C CA . PRO A 1 90 ? -14.619 -1.236 14.076 1.00 80.38 90 PRO A CA 1
ATOM 686 C C . PRO A 1 90 ? -13.184 -1.493 13.595 1.00 80.38 90 PRO A C 1
ATOM 688 O O . PRO A 1 90 ? -12.385 -2.110 14.295 1.00 80.38 90 PRO A O 1
ATOM 691 N N . CYS A 1 91 ? -12.834 -0.992 12.412 1.00 80.69 91 CYS A N 1
ATOM 692 C CA . CYS A 1 91 ? -11.501 -1.164 11.832 1.00 80.69 91 CYS A CA 1
ATOM 693 C C . CYS A 1 91 ? -10.886 0.200 11.484 1.00 80.69 91 CYS A C 1
ATOM 695 O O . CYS A 1 91 ? -11.596 1.170 11.216 1.00 80.69 91 CYS A O 1
ATOM 697 N N . MET A 1 92 ? -9.554 0.284 11.494 1.00 81.62 92 MET A N 1
ATOM 698 C CA . MET A 1 92 ? -8.796 1.439 11.014 1.00 81.62 92 MET A CA 1
ATOM 699 C C . MET A 1 92 ? -7.876 0.994 9.880 1.00 81.62 92 MET A C 1
ATOM 701 O O . MET A 1 92 ? -6.986 0.172 10.076 1.00 81.62 92 MET A O 1
ATOM 705 N N . ILE A 1 93 ? -8.070 1.583 8.706 1.00 82.62 93 ILE A N 1
ATOM 706 C CA . ILE A 1 93 ? -7.290 1.319 7.501 1.00 82.62 93 ILE A CA 1
ATOM 707 C C . ILE A 1 93 ? -6.404 2.528 7.232 1.00 82.62 93 ILE A C 1
ATOM 709 O O . ILE A 1 93 ? -6.899 3.652 7.122 1.00 82.62 93 ILE A O 1
ATOM 713 N N . VAL A 1 94 ? -5.108 2.282 7.080 1.00 78.00 94 VAL A N 1
ATOM 714 C CA . VAL A 1 94 ? -4.137 3.278 6.624 1.00 78.00 94 VAL A CA 1
ATOM 715 C C . VAL A 1 94 ? -4.038 3.181 5.101 1.00 78.00 94 VAL A C 1
ATOM 717 O O . VAL A 1 94 ? -3.803 2.105 4.560 1.00 78.00 94 VAL A O 1
ATOM 720 N N . MET A 1 95 ? -4.258 4.289 4.399 1.00 77.81 95 MET A N 1
ATOM 721 C CA . MET A 1 95 ? -4.394 4.336 2.943 1.00 77.81 95 MET A CA 1
ATOM 722 C C . MET A 1 95 ? -3.555 5.464 2.346 1.00 77.81 95 MET A C 1
ATOM 724 O O . MET A 1 95 ? -3.507 6.562 2.892 1.00 77.81 95 MET A O 1
ATOM 728 N N . GLY A 1 96 ? -2.955 5.217 1.179 1.00 71.75 96 GLY A N 1
ATOM 729 C CA . GLY A 1 96 ? -2.416 6.275 0.321 1.00 71.75 96 GLY A CA 1
ATOM 730 C C . GLY A 1 96 ? -1.344 7.136 0.988 1.00 71.75 96 GLY A C 1
ATOM 731 O O . GLY A 1 96 ? -1.416 8.357 0.898 1.00 71.75 96 GLY A O 1
ATOM 732 N N . ILE A 1 97 ? -0.379 6.522 1.679 1.00 77.38 97 ILE A N 1
ATOM 733 C CA . ILE A 1 97 ? 0.789 7.251 2.183 1.00 77.38 97 ILE A CA 1
ATOM 734 C C . ILE A 1 97 ? 1.743 7.488 1.019 1.00 77.38 97 ILE A C 1
ATOM 736 O O . ILE A 1 97 ? 2.303 6.540 0.469 1.00 77.38 97 ILE A O 1
ATOM 740 N N . ALA A 1 98 ? 1.936 8.751 0.656 1.00 79.94 98 ALA A N 1
ATOM 741 C CA . ALA A 1 98 ? 2.842 9.142 -0.411 1.00 79.94 98 ALA A CA 1
ATOM 742 C C . ALA A 1 98 ? 3.764 10.269 0.054 1.00 79.94 98 ALA A C 1
ATOM 744 O O . ALA A 1 98 ? 3.338 11.206 0.731 1.00 79.94 98 ALA A O 1
ATOM 745 N N . VAL A 1 99 ? 5.030 10.192 -0.352 1.00 78.69 99 VAL A N 1
ATOM 746 C CA . VAL A 1 99 ? 6.050 11.214 -0.097 1.00 78.69 99 VAL A CA 1
ATOM 747 C C . VAL A 1 99 ? 6.675 11.606 -1.427 1.00 78.69 99 VAL A C 1
ATOM 749 O O . VAL A 1 99 ? 7.069 10.735 -2.208 1.00 78.69 99 VAL A O 1
ATOM 752 N N . ALA A 1 100 ? 6.777 12.911 -1.677 1.00 76.88 100 ALA A N 1
ATOM 753 C CA . ALA A 1 100 ? 7.442 13.448 -2.856 1.00 76.88 100 ALA A CA 1
ATOM 754 C C . ALA A 1 100 ? 8.871 12.876 -2.953 1.00 76.88 100 ALA A C 1
ATOM 756 O O . ALA A 1 100 ? 9.584 12.914 -1.949 1.00 76.88 100 ALA A O 1
ATOM 757 N N . PRO A 1 101 ? 9.331 12.384 -4.121 1.00 76.50 101 PRO A N 1
ATOM 758 C CA . PRO A 1 101 ? 10.635 11.722 -4.244 1.00 76.50 101 PRO A CA 1
ATOM 759 C C . PRO A 1 101 ? 11.809 12.526 -3.668 1.00 76.50 101 PRO A C 1
ATOM 761 O O . PRO A 1 101 ? 12.627 11.981 -2.936 1.00 76.50 101 PRO A O 1
ATOM 764 N N . ALA A 1 102 ? 11.832 13.844 -3.896 1.00 78.38 102 ALA A N 1
ATOM 765 C CA . ALA A 1 102 ? 12.858 14.752 -3.367 1.00 78.38 102 ALA A CA 1
ATOM 766 C C . ALA A 1 102 ? 12.876 14.880 -1.825 1.00 78.38 102 ALA A C 1
ATOM 768 O O . ALA A 1 102 ? 13.810 15.441 -1.258 1.00 78.38 102 ALA A O 1
ATOM 769 N N . HIS A 1 103 ? 11.846 14.374 -1.143 1.00 78.31 103 HIS A N 1
ATOM 770 C CA . HIS A 1 103 ? 11.656 14.460 0.307 1.00 78.31 103 HIS A CA 1
ATOM 771 C C . HIS A 1 103 ? 11.574 13.081 0.982 1.00 78.31 103 HIS A C 1
ATOM 773 O O . HIS A 1 103 ? 11.285 12.981 2.178 1.00 78.31 103 HIS A O 1
ATOM 779 N N . GLN A 1 104 ? 11.847 12.004 0.241 1.00 76.00 104 GLN A N 1
ATOM 780 C CA . GLN A 1 104 ? 11.972 10.662 0.807 1.00 76.00 104 GLN A CA 1
ATOM 781 C C . GLN A 1 104 ? 13.189 10.566 1.739 1.00 76.00 104 GLN A C 1
ATOM 783 O O . GLN A 1 104 ? 14.102 11.387 1.686 1.00 76.00 104 GLN A O 1
ATOM 788 N N . SER A 1 105 ? 13.179 9.585 2.646 1.00 69.88 105 SER A N 1
ATOM 789 C CA . SER A 1 105 ? 14.250 9.346 3.635 1.00 69.88 105 SER A CA 1
ATOM 790 C C . SER A 1 105 ? 14.533 10.493 4.619 1.00 69.88 105 SER A C 1
ATOM 792 O O . SER A 1 105 ? 15.474 10.414 5.400 1.00 69.88 105 SER A O 1
ATOM 794 N N . ARG A 1 106 ? 13.689 11.531 4.651 1.00 77.38 106 ARG A N 1
ATOM 795 C CA . ARG A 1 106 ? 13.769 12.661 5.599 1.00 77.38 106 ARG A CA 1
ATOM 796 C C . ARG A 1 106 ? 12.769 12.549 6.757 1.00 77.38 106 ARG A C 1
ATOM 798 O O . ARG A 1 106 ? 12.416 13.543 7.373 1.00 77.38 106 ARG A O 1
ATOM 805 N N . GLY A 1 107 ? 12.240 11.350 7.009 1.00 69.62 107 GLY A N 1
ATOM 806 C CA . GLY A 1 107 ? 11.236 11.125 8.056 1.00 69.62 107 GLY A CA 1
ATOM 807 C C . GLY A 1 107 ? 9.815 11.588 7.707 1.00 69.62 107 GLY A C 1
ATOM 808 O O . GLY A 1 107 ? 8.925 11.429 8.530 1.00 69.62 107 GLY A O 1
ATOM 809 N N . VAL A 1 108 ? 9.549 12.075 6.487 1.00 74.75 108 VAL A N 1
ATOM 810 C CA . VAL A 1 108 ? 8.194 12.506 6.075 1.00 74.75 108 VAL A CA 1
ATOM 811 C C . VAL A 1 108 ? 7.189 11.356 6.155 1.00 74.75 108 VAL A C 1
ATOM 813 O O . VAL A 1 108 ? 6.104 11.523 6.701 1.00 74.75 108 VAL A O 1
ATOM 816 N N . SER A 1 109 ? 7.567 10.163 5.678 1.00 65.56 109 SER A N 1
ATOM 817 C CA . SER A 1 109 ? 6.712 8.977 5.813 1.00 65.56 109 SER A CA 1
ATOM 818 C C . SER A 1 109 ? 6.474 8.647 7.277 1.00 65.56 109 SER A C 1
ATOM 820 O O . SER A 1 109 ? 5.339 8.337 7.589 1.00 65.56 109 SER A O 1
ATOM 822 N N . ALA A 1 110 ? 7.502 8.768 8.136 1.00 64.19 110 ALA A N 1
ATOM 823 C CA . ALA A 1 110 ? 7.441 8.537 9.585 1.00 64.19 110 ALA A CA 1
ATOM 824 C C . ALA A 1 110 ? 6.500 9.526 10.309 1.00 64.19 110 ALA A C 1
ATOM 826 O O . ALA A 1 110 ? 5.817 9.159 11.260 1.00 64.19 110 ALA A O 1
ATOM 827 N N . ALA A 1 111 ? 6.450 10.774 9.833 1.00 67.56 111 ALA A N 1
ATOM 828 C CA . ALA A 1 111 ? 5.546 11.808 10.327 1.00 67.56 111 ALA A CA 1
ATOM 829 C C . ALA A 1 111 ? 4.095 11.592 9.862 1.00 67.56 111 ALA A C 1
ATOM 831 O O . ALA A 1 111 ? 3.161 11.872 10.605 1.00 67.56 111 ALA A O 1
ATOM 832 N N . LEU A 1 112 ? 3.896 11.075 8.644 1.00 66.62 112 LEU A N 1
ATOM 833 C CA . LEU A 1 112 ? 2.571 10.711 8.125 1.00 66.62 112 LEU A CA 1
ATOM 834 C C . LEU A 1 112 ? 2.066 9.383 8.702 1.00 66.62 112 LEU A C 1
ATOM 836 O O . LEU A 1 112 ? 0.873 9.155 8.801 1.00 66.62 112 LEU A O 1
ATOM 840 N N . SER A 1 113 ? 2.961 8.474 9.050 1.00 61.34 113 SER A N 1
ATOM 841 C CA . SER A 1 113 ? 2.676 7.110 9.493 1.00 61.34 113 SER A CA 1
ATOM 842 C C . SER A 1 113 ? 3.925 6.622 10.198 1.00 61.34 113 SER A C 1
ATOM 844 O O . SER A 1 113 ? 4.992 6.878 9.692 1.00 61.34 113 SER A O 1
ATOM 846 N N . SER A 1 114 ? 3.888 5.937 11.326 1.00 52.53 114 SER A N 1
ATOM 847 C CA . SER A 1 114 ? 5.066 5.728 12.192 1.00 52.53 114 SER A CA 1
ATOM 848 C C . SER A 1 114 ? 6.317 4.978 11.631 1.00 52.53 114 SER A C 1
ATOM 850 O O . SER A 1 114 ? 7.099 4.461 12.421 1.00 52.53 114 SER A O 1
ATOM 852 N N . GLY A 1 115 ? 6.582 4.906 10.320 1.00 45.16 115 GLY A N 1
ATOM 853 C CA . GLY A 1 115 ? 7.890 4.580 9.735 1.00 45.16 115 GLY A CA 1
ATOM 854 C C . GLY A 1 115 ? 7.822 4.014 8.309 1.00 45.16 115 GLY A C 1
ATOM 855 O O . GLY A 1 115 ? 6.767 3.976 7.685 1.00 45.16 115 GLY A O 1
ATOM 856 N N . THR A 1 116 ? 8.969 3.588 7.771 1.00 54.72 116 THR A N 1
ATOM 857 C CA . THR A 1 116 ? 9.091 2.899 6.470 1.00 54.72 116 THR A CA 1
ATOM 858 C C . THR A 1 116 ? 8.290 1.598 6.464 1.00 54.72 116 THR A C 1
ATOM 860 O O . THR A 1 116 ? 8.527 0.745 7.315 1.00 54.72 116 THR A O 1
ATOM 863 N N . ALA A 1 117 ? 7.374 1.455 5.500 1.00 63.41 117 ALA A N 1
ATOM 864 C CA . ALA A 1 117 ? 6.161 0.645 5.623 1.00 63.41 117 ALA A CA 1
ATOM 865 C C . ALA A 1 117 ? 6.341 -0.716 6.324 1.00 63.41 117 ALA A C 1
ATOM 867 O O . ALA A 1 117 ? 5.978 -0.827 7.486 1.00 63.41 117 ALA A O 1
ATOM 868 N N . VAL A 1 118 ? 6.907 -1.739 5.680 1.00 66.88 118 VAL A N 1
ATOM 869 C CA . VAL A 1 118 ? 6.837 -3.121 6.203 1.00 66.88 118 VAL A CA 1
ATOM 870 C C . VAL A 1 118 ? 7.577 -3.301 7.531 1.00 66.88 118 VAL A C 1
ATOM 872 O O . VAL A 1 118 ? 6.966 -3.709 8.516 1.00 66.88 118 VAL A O 1
ATOM 875 N N . ASP A 1 119 ? 8.865 -2.951 7.597 1.00 68.44 119 ASP A N 1
ATOM 876 C CA . ASP A 1 119 ? 9.662 -3.143 8.818 1.00 68.44 119 ASP A CA 1
ATOM 877 C C . ASP A 1 119 ? 9.151 -2.289 9.984 1.00 68.44 119 ASP A C 1
ATOM 879 O O . ASP A 1 119 ? 9.177 -2.717 11.141 1.00 68.44 119 ASP A O 1
ATOM 883 N N . ALA A 1 120 ? 8.683 -1.070 9.703 1.00 67.94 120 ALA A N 1
ATOM 884 C CA . ALA A 1 120 ? 8.125 -0.211 10.738 1.00 67.94 120 ALA A CA 1
ATOM 885 C C . ALA A 1 120 ? 6.755 -0.703 11.210 1.00 67.94 120 ALA A C 1
ATOM 887 O O . ALA A 1 120 ? 6.503 -0.700 12.414 1.00 67.94 120 ALA A O 1
ATOM 888 N N . TYR A 1 121 ? 5.891 -1.167 10.301 1.00 74.38 121 TYR A N 1
ATOM 889 C CA . TYR A 1 121 ? 4.614 -1.775 10.670 1.00 74.38 121 TYR A CA 1
ATOM 890 C C . TYR A 1 121 ? 4.833 -3.057 11.479 1.00 74.38 121 TYR A C 1
ATOM 892 O O . TYR A 1 121 ? 4.195 -3.211 12.519 1.00 74.38 121 TYR A O 1
ATOM 900 N N . GLY A 1 122 ? 5.806 -3.894 11.104 1.00 77.50 122 GLY A N 1
ATOM 901 C CA . GLY A 1 122 ? 6.232 -5.058 11.887 1.00 77.50 122 GLY A CA 1
ATOM 902 C C . GLY A 1 122 ? 6.619 -4.692 13.321 1.00 77.50 122 GLY A C 1
ATOM 903 O O . GLY A 1 122 ? 6.060 -5.221 14.281 1.00 77.50 122 GLY A O 1
ATOM 904 N N . LYS A 1 123 ? 7.502 -3.698 13.494 1.00 77.38 123 LYS A N 1
ATOM 905 C CA . LYS A 1 123 ? 7.875 -3.174 14.826 1.00 77.38 123 LYS A CA 1
ATOM 906 C C . LYS A 1 123 ? 6.687 -2.589 15.596 1.00 77.38 123 LYS A C 1
ATOM 908 O O . LYS A 1 123 ? 6.666 -2.643 16.823 1.00 77.38 123 LYS A O 1
ATOM 913 N N . ALA A 1 124 ? 5.698 -2.042 14.893 1.00 72.00 124 ALA A N 1
ATOM 914 C CA . ALA A 1 124 ? 4.463 -1.519 15.472 1.00 72.00 124 ALA A CA 1
ATOM 915 C C . ALA A 1 124 ? 3.402 -2.604 15.758 1.00 72.00 124 ALA A C 1
ATOM 917 O O . ALA A 1 124 ? 2.276 -2.259 16.137 1.00 72.00 124 ALA A O 1
ATOM 918 N N . GLY A 1 125 ? 3.746 -3.886 15.592 1.00 82.25 125 GLY A N 1
ATOM 919 C CA . GLY A 1 125 ? 2.901 -5.041 15.897 1.00 82.25 125 GLY A CA 1
ATOM 920 C C . GLY A 1 125 ? 1.942 -5.447 14.780 1.00 82.25 125 GLY A C 1
ATOM 921 O O . GLY A 1 125 ? 0.993 -6.171 15.051 1.00 82.25 125 GLY A O 1
ATOM 922 N N . PHE A 1 126 ? 2.131 -4.954 13.555 1.00 83.94 126 PHE A N 1
ATOM 923 C CA . PHE A 1 126 ? 1.413 -5.483 12.401 1.00 83.94 126 PHE A CA 1
ATOM 924 C C . PHE A 1 126 ? 2.090 -6.755 11.907 1.00 83.94 126 PHE A C 1
ATOM 926 O O . PHE A 1 126 ? 3.305 -6.800 11.737 1.00 83.94 126 PHE A O 1
ATOM 933 N N . GLU A 1 127 ? 1.285 -7.754 11.592 1.00 86.19 127 GLU A N 1
ATOM 934 C CA . GLU A 1 127 ? 1.737 -9.021 11.043 1.00 86.19 127 GLU A CA 1
ATOM 935 C C . GLU A 1 127 ? 1.236 -9.170 9.607 1.00 86.19 127 GLU A C 1
ATOM 937 O O . GLU A 1 127 ? 0.125 -8.731 9.285 1.00 86.19 127 GLU A O 1
ATOM 942 N N . PRO A 1 128 ? 2.041 -9.751 8.705 1.00 83.38 128 PRO A N 1
ATOM 943 C CA . PRO A 1 128 ? 1.606 -9.981 7.342 1.00 83.38 128 PRO A CA 1
ATOM 944 C C . PRO A 1 128 ? 0.537 -11.070 7.298 1.00 83.38 128 PRO A C 1
ATOM 946 O O . PRO A 1 128 ? 0.767 -12.202 7.705 1.00 83.38 128 PRO A O 1
ATOM 949 N N . VAL A 1 129 ? -0.624 -10.724 6.752 1.00 87.06 129 VAL A N 1
ATOM 950 C CA . VAL A 1 129 ? -1.747 -11.655 6.567 1.00 87.06 129 VAL A CA 1
ATOM 951 C C . VAL A 1 129 ? -1.816 -12.191 5.142 1.00 87.06 129 VAL A C 1
ATOM 953 O O . VAL A 1 129 ? -2.352 -13.272 4.910 1.00 87.06 129 VAL A O 1
ATOM 956 N N . ARG A 1 130 ? -1.255 -11.456 4.176 1.00 81.19 130 ARG A N 1
ATOM 957 C CA . ARG A 1 130 ? -1.106 -11.912 2.794 1.00 81.19 130 ARG A CA 1
ATOM 958 C C . ARG A 1 130 ? 0.066 -11.220 2.116 1.00 81.19 130 ARG A C 1
ATOM 960 O O . ARG A 1 130 ? 0.286 -10.027 2.312 1.00 81.19 130 ARG A O 1
ATOM 967 N N . VAL A 1 131 ? 0.774 -11.976 1.286 1.00 84.88 131 VAL A N 1
ATOM 968 C CA . VAL A 1 131 ? 1.840 -11.480 0.416 1.00 84.88 131 VAL A CA 1
ATOM 969 C C . VAL A 1 131 ? 1.521 -11.914 -1.009 1.00 84.88 131 VAL A C 1
ATOM 971 O O . VAL A 1 131 ? 1.316 -13.101 -1.260 1.00 84.88 131 VAL A O 1
ATOM 974 N N . LEU A 1 132 ? 1.461 -10.956 -1.926 1.00 82.88 132 LEU A N 1
ATOM 975 C CA . LEU A 1 132 ? 1.368 -11.190 -3.358 1.00 82.88 132 LEU A CA 1
ATOM 976 C C . LEU A 1 132 ? 2.716 -10.854 -3.993 1.00 82.88 132 LEU A C 1
ATOM 978 O O . LEU A 1 132 ? 3.258 -9.762 -3.822 1.00 82.88 132 LEU A O 1
ATOM 982 N N . HIS A 1 133 ? 3.242 -11.818 -4.733 1.00 85.44 133 HIS A N 1
ATOM 983 C CA . HIS A 1 133 ? 4.486 -11.714 -5.473 1.00 85.44 133 HIS A CA 1
ATOM 984 C C . HIS A 1 133 ? 4.167 -11.515 -6.954 1.00 85.44 133 HIS A C 1
ATOM 986 O O . HIS A 1 133 ? 3.444 -12.321 -7.532 1.00 85.44 133 HIS A O 1
ATOM 992 N N . LEU A 1 134 ? 4.702 -10.454 -7.551 1.00 82.19 134 LEU A N 1
ATOM 993 C CA . LEU A 1 134 ? 4.511 -10.116 -8.957 1.00 82.19 134 LEU A CA 1
ATOM 994 C C . LEU A 1 134 ? 5.866 -10.099 -9.659 1.00 82.19 134 LEU A C 1
ATOM 996 O O . LEU A 1 134 ? 6.689 -9.219 -9.396 1.00 82.19 134 LEU A O 1
ATOM 1000 N N . ASP A 1 135 ? 6.080 -11.048 -10.567 1.00 87.00 135 ASP A N 1
ATOM 1001 C CA . ASP A 1 135 ? 7.214 -11.000 -11.486 1.00 87.00 135 ASP A CA 1
ATOM 1002 C C . ASP A 1 135 ? 6.884 -10.028 -12.622 1.00 87.00 135 ASP A C 1
ATOM 1004 O O . ASP A 1 135 ? 6.116 -10.342 -13.528 1.00 87.00 135 ASP A O 1
ATOM 1008 N N . LEU A 1 136 ? 7.435 -8.815 -12.574 1.00 84.00 136 LEU A N 1
ATOM 1009 C CA . LEU A 1 136 ? 7.118 -7.790 -13.566 1.00 84.00 136 LEU A CA 1
ATOM 1010 C C . LEU A 1 136 ? 7.610 -8.175 -14.966 1.00 84.00 136 LEU A C 1
ATOM 1012 O O . LEU A 1 136 ? 7.082 -7.655 -15.946 1.00 84.00 136 LEU A O 1
ATOM 1016 N N . ASP A 1 137 ? 8.587 -9.078 -15.078 1.00 88.94 137 ASP A N 1
ATOM 1017 C CA . ASP A 1 137 ? 9.085 -9.557 -16.367 1.00 88.94 137 ASP A CA 1
ATOM 1018 C C . ASP A 1 137 ? 8.081 -10.476 -17.081 1.00 88.94 137 ASP A C 1
ATOM 1020 O O . ASP A 1 137 ? 8.107 -10.564 -18.307 1.00 88.94 137 ASP A O 1
ATOM 1024 N N . GLU A 1 138 ? 7.170 -11.115 -16.340 1.00 89.81 138 GLU A N 1
ATOM 1025 C CA . GLU A 1 138 ? 6.079 -11.924 -16.900 1.00 89.81 138 GLU A CA 1
ATOM 1026 C C . GLU A 1 138 ? 4.981 -11.048 -17.523 1.00 89.81 138 GLU A C 1
ATOM 1028 O O . GLU A 1 138 ? 4.418 -11.385 -18.568 1.00 89.81 138 GLU A O 1
ATOM 1033 N N . TYR A 1 139 ? 4.670 -9.920 -16.879 1.00 84.00 139 TYR A N 1
ATOM 1034 C CA . TYR A 1 139 ? 3.518 -9.088 -17.235 1.00 84.00 139 TYR A CA 1
ATOM 1035 C C . TYR A 1 139 ? 3.871 -7.883 -18.110 1.00 84.00 139 TYR A C 1
ATOM 1037 O O . TYR A 1 139 ? 2.997 -7.324 -18.775 1.00 84.00 139 TYR A O 1
ATOM 1045 N N . ALA A 1 140 ? 5.132 -7.446 -18.117 1.00 85.62 140 ALA A N 1
ATOM 1046 C CA . ALA A 1 140 ? 5.522 -6.273 -18.877 1.00 85.62 140 ALA A CA 1
ATOM 1047 C C . ALA A 1 140 ? 5.485 -6.531 -20.396 1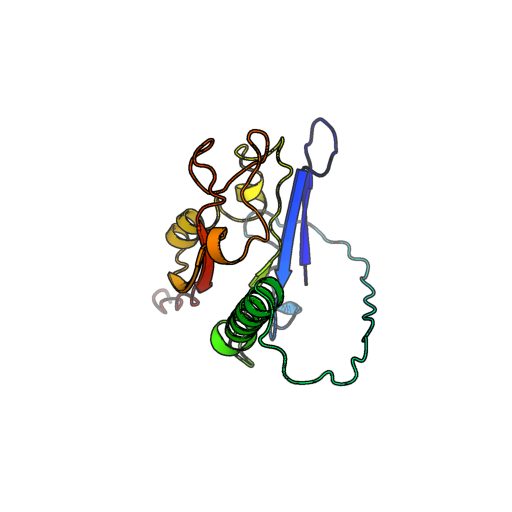.00 85.62 140 ALA A C 1
ATOM 1049 O O . ALA A 1 140 ? 6.010 -7.532 -20.880 1.00 85.62 140 ALA A O 1
ATOM 1050 N N . PRO A 1 141 ? 4.977 -5.579 -21.199 1.00 84.19 141 PRO A N 1
ATOM 1051 C CA . PRO A 1 141 ? 4.851 -5.754 -22.649 1.00 84.19 141 PRO A CA 1
ATOM 1052 C C . PRO A 1 141 ? 6.196 -5.723 -23.397 1.00 84.19 141 PRO A C 1
ATOM 1054 O O . PRO A 1 141 ? 6.254 -5.974 -24.599 1.00 84.19 141 PRO A O 1
ATOM 1057 N N . ARG A 1 142 ? 7.278 -5.336 -22.716 1.00 89.00 142 ARG A N 1
ATOM 1058 C CA . ARG A 1 142 ? 8.640 -5.219 -23.252 1.00 89.00 142 ARG A CA 1
ATOM 1059 C C . ARG A 1 142 ? 9.651 -5.213 -22.106 1.00 89.00 142 ARG A C 1
ATOM 1061 O O . ARG A 1 142 ? 9.254 -4.855 -21.003 1.00 89.00 142 ARG A O 1
ATOM 1068 N N . PRO A 1 143 ? 10.946 -5.466 -22.349 1.00 86.19 143 PRO A N 1
ATOM 1069 C CA . PRO A 1 143 ? 11.993 -5.229 -21.354 1.00 86.19 143 PRO A CA 1
ATOM 1070 C C . PRO A 1 143 ? 12.192 -3.727 -21.033 1.00 86.19 143 PRO A C 1
ATOM 1072 O O . PRO A 1 143 ? 11.787 -2.858 -21.827 1.00 86.19 143 PRO A O 1
ATOM 1075 N N . PRO A 1 144 ? 12.827 -3.398 -19.890 1.00 88.38 144 PRO A N 1
ATOM 1076 C CA . PRO A 1 144 ? 13.185 -2.029 -19.527 1.00 88.38 144 PRO A CA 1
ATOM 1077 C C . PRO A 1 144 ? 14.307 -1.474 -20.409 1.00 88.38 144 PRO A C 1
ATOM 1079 O O . PRO A 1 144 ? 15.182 -2.204 -20.876 1.00 88.38 144 PRO A O 1
ATOM 1082 N N . ARG A 1 145 ? 14.303 -0.155 -20.606 1.00 88.56 145 ARG A N 1
ATOM 1083 C CA . ARG A 1 145 ? 15.399 0.584 -21.258 1.00 88.56 145 ARG A CA 1
ATOM 1084 C C . ARG A 1 145 ? 16.464 0.978 -20.232 1.00 88.56 145 ARG A C 1
ATOM 1086 O O . ARG A 1 145 ? 16.156 1.146 -19.058 1.00 88.56 145 ARG A O 1
ATOM 1093 N N . ASP A 1 146 ? 17.692 1.236 -20.681 1.00 83.06 146 ASP A N 1
ATOM 1094 C CA . ASP A 1 146 ? 18.848 1.512 -19.800 1.00 83.06 146 ASP A CA 1
ATOM 1095 C C . ASP A 1 146 ? 18.647 2.666 -18.799 1.00 83.06 146 ASP A C 1
ATOM 1097 O O . ASP A 1 146 ? 19.210 2.663 -17.699 1.00 83.06 146 ASP A O 1
ATOM 1101 N N . ASN A 1 147 ? 17.825 3.649 -19.172 1.00 82.31 147 ASN A N 1
ATOM 1102 C CA . ASN A 1 147 ? 17.547 4.838 -18.365 1.00 82.31 147 ASN A CA 1
ATOM 1103 C C . ASN A 1 147 ? 16.236 4.748 -17.568 1.00 82.31 147 ASN A C 1
ATOM 1105 O O . ASN A 1 147 ? 15.889 5.703 -16.875 1.00 82.31 147 ASN A O 1
ATOM 1109 N N . GLU A 1 148 ? 15.501 3.638 -17.660 1.00 79.69 148 GLU A N 1
ATOM 1110 C CA . GLU A 1 148 ? 14.261 3.449 -16.910 1.00 79.69 148 GLU A CA 1
ATOM 1111 C C . GLU A 1 148 ? 14.555 2.931 -15.492 1.00 79.69 148 GLU A C 1
ATOM 1113 O O . GLU A 1 148 ? 15.439 2.088 -15.303 1.00 79.69 148 GLU A O 1
ATOM 1118 N N . PRO A 1 149 ? 13.841 3.433 -14.468 1.00 77.75 149 PRO A N 1
ATOM 1119 C CA . PRO A 1 149 ? 13.903 2.847 -13.139 1.00 77.75 149 PRO A CA 1
ATOM 1120 C C . PRO A 1 149 ? 13.316 1.430 -13.177 1.00 77.75 149 PRO A C 1
ATOM 1122 O O . PRO A 1 149 ? 12.250 1.204 -13.746 1.00 77.75 149 PRO A O 1
ATOM 1125 N N . VAL A 1 150 ? 14.016 0.485 -12.551 1.00 81.12 150 VAL A N 1
ATOM 1126 C CA . VAL A 1 150 ? 13.617 -0.925 -12.447 1.00 81.12 150 VAL A CA 1
ATOM 1127 C C . VAL A 1 150 ? 13.578 -1.348 -10.981 1.00 81.12 150 VAL A C 1
ATOM 1129 O O . VAL A 1 150 ? 14.295 -0.779 -10.157 1.00 81.12 150 VAL A O 1
ATOM 1132 N N . MET A 1 151 ? 12.765 -2.357 -10.665 1.00 74.62 151 MET A N 1
ATOM 1133 C CA . MET A 1 151 ? 12.719 -2.977 -9.333 1.00 74.62 151 MET A CA 1
ATOM 1134 C C . MET A 1 151 ? 13.815 -4.039 -9.162 1.00 74.62 151 MET A C 1
ATOM 1136 O O . MET A 1 151 ? 14.190 -4.384 -8.044 1.00 74.62 151 MET A O 1
ATOM 1140 N N . GLY A 1 152 ? 14.341 -4.558 -10.273 1.00 75.12 152 GLY A N 1
ATOM 1141 C CA . GLY A 1 152 ? 15.478 -5.469 -10.314 1.00 75.12 152 GLY A CA 1
ATOM 1142 C C . GLY A 1 152 ? 16.838 -4.764 -10.341 1.00 75.12 152 GLY A C 1
ATOM 1143 O O . GLY A 1 152 ? 16.992 -3.578 -10.054 1.00 75.12 152 GLY A O 1
ATOM 1144 N N . LYS A 1 153 ? 17.875 -5.511 -10.728 1.00 81.25 153 LYS A N 1
ATOM 1145 C CA . LYS A 1 153 ? 19.229 -4.965 -10.890 1.00 81.25 153 LYS A CA 1
ATOM 1146 C C . LYS A 1 153 ? 19.300 -4.082 -12.142 1.00 81.25 153 LYS A C 1
ATOM 1148 O O . LYS A 1 153 ? 19.016 -4.555 -13.243 1.00 81.25 153 LYS A O 1
ATOM 1153 N N . LYS A 1 154 ? 19.748 -2.828 -12.004 1.00 80.38 154 LYS A N 1
ATOM 1154 C CA . LYS A 1 154 ? 19.959 -1.923 -13.150 1.00 80.38 154 LYS A CA 1
ATOM 1155 C C . LYS A 1 154 ? 20.910 -2.553 -14.179 1.00 80.38 154 LYS A C 1
ATOM 1157 O O . LYS A 1 154 ? 21.945 -3.103 -13.806 1.00 80.38 154 LYS A O 1
ATOM 1162 N N . GLY A 1 155 ? 20.547 -2.480 -15.461 1.00 81.00 155 GLY A N 1
ATOM 1163 C CA . GLY A 1 155 ? 21.318 -3.065 -16.567 1.00 81.00 155 GLY A CA 1
ATOM 1164 C C . GLY A 1 155 ? 21.151 -4.579 -16.749 1.00 81.00 155 GLY A C 1
ATOM 1165 O O . GLY A 1 155 ? 21.845 -5.167 -17.568 1.00 81.00 155 GLY A O 1
ATOM 1166 N N . SER A 1 156 ? 20.245 -5.230 -16.009 1.00 86.25 156 SER A N 1
ATOM 1167 C CA . SER A 1 156 ? 19.953 -6.664 -16.188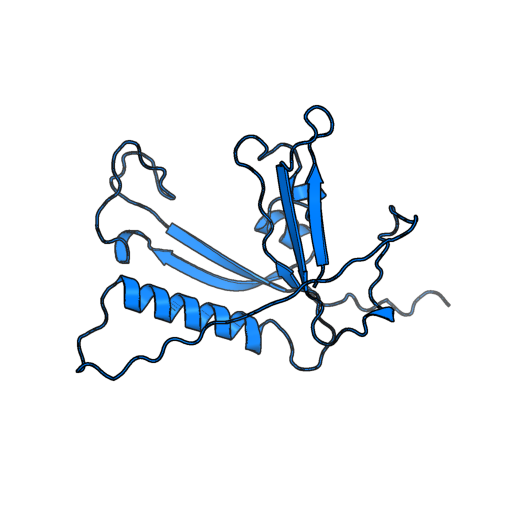 1.00 86.25 156 SER A CA 1
ATOM 1168 C C . SER A 1 156 ? 19.023 -6.975 -17.366 1.00 86.25 156 SER A C 1
ATOM 1170 O O . SER A 1 156 ? 18.823 -8.145 -17.681 1.00 86.25 156 SER A O 1
ATOM 1172 N N . GLY A 1 157 ? 18.430 -5.951 -17.989 1.00 87.31 157 GLY A N 1
ATOM 1173 C CA . GLY A 1 157 ? 17.378 -6.125 -18.994 1.00 87.31 157 GLY A CA 1
ATOM 1174 C C . GLY A 1 157 ? 16.057 -6.646 -18.418 1.00 87.31 157 GLY A C 1
ATOM 1175 O O . GLY A 1 157 ? 15.223 -7.118 -19.183 1.00 87.31 157 GLY A O 1
ATOM 1176 N N . LYS A 1 158 ? 15.876 -6.572 -17.091 1.00 89.44 158 LYS A N 1
ATOM 1177 C CA . LYS A 1 158 ? 14.705 -7.063 -16.359 1.00 89.44 158 LYS A CA 1
ATOM 1178 C C . LYS A 1 158 ? 14.054 -5.979 -15.508 1.00 89.44 158 LYS A C 1
ATOM 1180 O O . LYS A 1 158 ? 14.756 -5.185 -14.875 1.00 89.44 158 LYS A O 1
ATOM 1185 N N . TRP A 1 159 ? 12.726 -5.961 -15.470 1.00 85.44 159 TRP A N 1
ATOM 1186 C CA . TRP A 1 159 ? 11.941 -5.112 -14.576 1.00 85.44 159 TRP A CA 1
ATOM 1187 C C . TR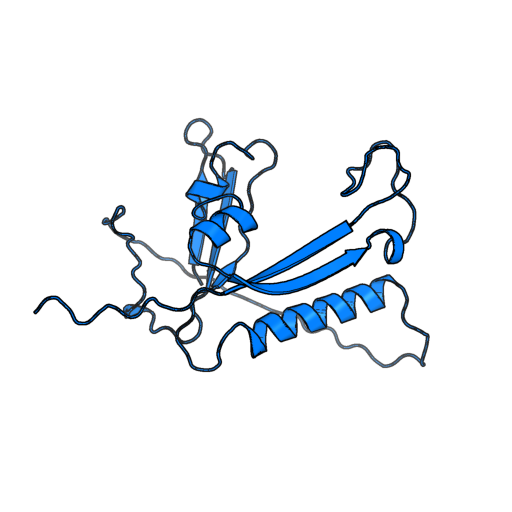P A 1 159 ? 12.092 -5.541 -13.122 1.00 85.44 159 TRP A C 1
ATOM 1189 O O . TRP A 1 159 ? 12.212 -4.673 -12.256 1.00 85.44 159 TRP A O 1
ATOM 1199 N N . GLY A 1 160 ? 12.174 -6.849 -12.862 1.00 87.31 160 GLY A N 1
ATOM 1200 C CA . GLY A 1 160 ? 12.351 -7.419 -11.530 1.00 87.31 160 GLY A CA 1
ATOM 1201 C C . GLY A 1 160 ? 11.043 -7.728 -10.802 1.00 87.31 160 GLY A C 1
ATOM 1202 O O . GLY A 1 160 ? 9.984 -7.858 -11.402 1.00 87.31 160 GLY A O 1
ATOM 1203 N N . HIS A 1 161 ? 11.132 -7.863 -9.480 1.00 81.44 161 HIS A N 1
ATOM 1204 C CA . HIS A 1 161 ? 10.056 -8.412 -8.654 1.00 81.44 161 HIS A CA 1
ATOM 1205 C C . HIS A 1 161 ? 9.378 -7.332 -7.819 1.00 81.44 161 HIS A C 1
ATOM 1207 O O . HIS A 1 161 ? 10.056 -6.553 -7.146 1.00 81.44 161 HIS A O 1
ATOM 1213 N N . TYR A 1 162 ? 8.051 -7.312 -7.816 1.00 78.12 162 TYR A N 1
ATOM 1214 C CA . TYR A 1 162 ? 7.259 -6.462 -6.938 1.00 78.12 162 TYR A CA 1
ATOM 1215 C C . TYR A 1 162 ? 6.522 -7.295 -5.892 1.00 78.12 162 TYR A C 1
ATOM 1217 O O . TYR A 1 162 ? 6.092 -8.419 -6.150 1.00 78.12 162 TYR A O 1
ATOM 1225 N N . VAL A 1 163 ? 6.387 -6.744 -4.687 1.00 77.31 163 VAL A N 1
ATOM 1226 C CA . VAL A 1 163 ? 5.707 -7.410 -3.576 1.00 77.31 163 VAL A CA 1
ATOM 1227 C C . VAL A 1 163 ? 4.638 -6.483 -3.026 1.00 77.31 163 VAL A C 1
ATOM 1229 O O . VAL A 1 163 ? 4.939 -5.373 -2.589 1.00 77.31 163 VAL A O 1
ATOM 1232 N N . VAL A 1 164 ? 3.399 -6.964 -3.023 1.00 79.69 164 VAL A N 1
ATOM 1233 C CA . VAL A 1 164 ? 2.283 -6.340 -2.310 1.00 79.69 164 VAL A CA 1
ATOM 1234 C C . VAL A 1 164 ? 2.069 -7.123 -1.025 1.00 79.69 164 VAL A C 1
ATOM 1236 O O . VAL A 1 164 ? 1.958 -8.347 -1.047 1.00 79.69 164 VAL A O 1
ATOM 1239 N N . GLN A 1 165 ? 2.037 -6.433 0.111 1.00 82.12 165 GLN A N 1
ATOM 1240 C CA . GLN A 1 165 ? 1.895 -7.069 1.415 1.00 82.12 165 GLN A CA 1
ATOM 1241 C C . GLN A 1 165 ? 0.772 -6.408 2.204 1.00 82.12 165 GLN A C 1
ATOM 1243 O O . GLN A 1 165 ? 0.828 -5.219 2.514 1.00 82.12 165 GLN A O 1
ATOM 1248 N N . HIS A 1 166 ? -0.233 -7.207 2.554 1.00 84.12 166 HIS A N 1
ATOM 1249 C CA . HIS A 1 166 ? -1.315 -6.812 3.448 1.00 84.12 166 HIS A CA 1
ATOM 1250 C C . HIS A 1 166 ? -0.932 -7.202 4.866 1.00 84.12 166 HIS A C 1
ATOM 1252 O O . HIS A 1 166 ? -0.586 -8.359 5.123 1.00 84.12 166 HIS A O 1
ATOM 1258 N N . MET A 1 167 ? -0.995 -6.248 5.791 1.00 84.50 167 MET A N 1
ATOM 1259 C CA . MET A 1 167 ? -0.654 -6.470 7.194 1.00 84.50 167 MET A CA 1
ATOM 1260 C C . MET A 1 167 ? -1.826 -6.091 8.098 1.00 84.50 167 MET A C 1
ATOM 1262 O O . MET A 1 167 ? -2.530 -5.116 7.830 1.00 84.50 167 MET A O 1
ATOM 1266 N N . LYS A 1 168 ? -2.021 -6.843 9.181 1.00 85.62 168 LYS A N 1
ATOM 1267 C CA . LYS A 1 168 ? -3.068 -6.614 10.182 1.00 85.62 168 LYS A CA 1
ATOM 1268 C C . LYS A 1 168 ? -2.433 -6.517 11.563 1.00 85.62 168 LYS A C 1
ATOM 1270 O O . LYS A 1 168 ? -1.470 -7.212 11.856 1.00 85.62 168 LYS A O 1
ATOM 1275 N N . ARG A 1 169 ? -2.984 -5.659 12.416 1.00 85.56 169 ARG A N 1
ATOM 1276 C CA . ARG A 1 169 ? -2.679 -5.624 13.845 1.00 85.56 169 ARG A CA 1
ATOM 1277 C C . ARG A 1 169 ? -3.984 -5.702 14.610 1.00 85.56 169 ARG A C 1
ATOM 1279 O O . ARG A 1 169 ? -4.822 -4.814 14.451 1.00 85.56 169 ARG A O 1
ATOM 1286 N N . GLU A 1 170 ? -4.131 -6.724 15.439 1.00 84.38 170 GLU A N 1
ATOM 1287 C CA . GLU A 1 170 ? -5.281 -6.821 16.334 1.00 84.38 170 GLU A CA 1
ATOM 1288 C C . GLU A 1 170 ? -5.165 -5.813 17.489 1.00 84.38 170 GLU A C 1
ATOM 1290 O O . GLU A 1 170 ? -4.051 -5.432 17.880 1.00 84.38 170 GLU A O 1
ATOM 1295 N N . PRO A 1 171 ? -6.294 -5.347 18.051 1.00 77.38 171 PRO A N 1
ATOM 1296 C CA . PRO A 1 171 ? -6.278 -4.586 19.290 1.00 77.38 171 PRO A CA 1
ATOM 1297 C C . PRO A 1 171 ? -5.556 -5.390 20.373 1.00 77.38 171 PRO A C 1
ATOM 1299 O O . PRO A 1 171 ? -5.821 -6.575 20.559 1.00 77.38 171 PRO A O 1
ATOM 1302 N N . ARG A 1 172 ? -4.649 -4.749 21.113 1.00 71.00 172 ARG A N 1
ATOM 1303 C CA . ARG A 1 172 ? -4.144 -5.362 22.344 1.00 71.00 172 ARG A CA 1
ATOM 1304 C C . ARG A 1 172 ? -5.289 -5.368 23.344 1.00 71.00 172 ARG A C 1
ATOM 1306 O O . ARG A 1 172 ? -5.840 -4.299 23.615 1.00 71.00 172 ARG A O 1
ATOM 1313 N N . GLU A 1 173 ? -5.630 -6.534 23.885 1.00 64.25 173 GLU A N 1
ATOM 1314 C CA . GLU A 1 173 ? -6.499 -6.575 25.054 1.00 64.25 173 GLU A CA 1
ATOM 1315 C C . GLU A 1 173 ? -5.841 -5.735 26.148 1.00 64.25 173 GLU A C 1
ATOM 1317 O O . GLU A 1 173 ? -4.663 -5.907 26.477 1.00 64.25 173 GLU A O 1
ATOM 1322 N N . ALA A 1 174 ? -6.574 -4.742 26.647 1.00 52.06 174 ALA A N 1
ATOM 1323 C CA . ALA A 1 174 ? -6.141 -4.017 27.821 1.00 52.06 174 ALA A CA 1
ATOM 1324 C C . ALA A 1 174 ? -6.203 -5.020 28.973 1.00 52.06 174 ALA A C 1
ATOM 1326 O O . ALA A 1 174 ? -7.297 -5.379 29.403 1.00 52.06 174 ALA A O 1
ATOM 1327 N N . ASN A 1 175 ? -5.045 -5.506 29.427 1.00 43.12 175 ASN A N 1
ATOM 1328 C CA . ASN A 1 175 ? -4.967 -6.312 30.638 1.00 43.12 175 ASN A CA 1
ATOM 1329 C C . ASN A 1 175 ? -5.762 -5.596 31.735 1.00 43.12 175 ASN A C 1
ATOM 1331 O O . ASN A 1 175 ? -5.433 -4.471 32.118 1.00 43.12 175 ASN A O 1
ATOM 1335 N N . ALA A 1 176 ? -6.819 -6.249 32.213 1.00 44.53 176 ALA A N 1
ATOM 1336 C CA . ALA A 1 176 ? -7.630 -5.830 33.345 1.00 44.53 176 ALA A CA 1
ATOM 1337 C C . ALA A 1 176 ? -6.859 -6.024 34.667 1.00 44.53 176 ALA A C 1
ATOM 1339 O O . ALA A 1 176 ? -7.339 -6.666 35.592 1.00 44.53 176 ALA A O 1
ATOM 1340 N N . GLU A 1 177 ? -5.644 -5.484 34.746 1.00 44.69 177 GLU A N 1
ATOM 1341 C CA . GLU A 1 177 ? -4.784 -5.506 35.929 1.00 44.69 177 GLU A CA 1
ATOM 1342 C C . GLU A 1 177 ? -4.258 -4.098 36.213 1.00 44.69 177 GLU A C 1
ATOM 1344 O O . GLU A 1 177 ? -3.062 -3.836 36.158 1.00 44.69 177 GLU A O 1
ATOM 1349 N N . THR A 1 178 ? -5.160 -3.159 36.497 1.00 42.28 178 THR A N 1
ATOM 1350 C CA . THR A 1 178 ? -4.953 -2.149 37.551 1.00 42.28 178 THR A CA 1
ATOM 1351 C C . THR A 1 178 ? -6.317 -1.552 37.922 1.00 42.28 178 THR A C 1
ATOM 1353 O O . THR A 1 178 ? -6.732 -0.525 37.388 1.00 42.28 178 THR A O 1
ATOM 1356 N N . MET A 1 179 ? -7.044 -2.233 38.807 1.00 35.34 179 MET A N 1
ATOM 1357 C CA . MET A 1 179 ? -8.037 -1.615 39.692 1.00 35.34 179 MET A CA 1
ATOM 1358 C C . MET A 1 179 ? -7.579 -1.838 41.125 1.00 35.34 179 MET A C 1
ATOM 1360 O O . MET A 1 179 ? -7.104 -2.962 41.399 1.00 35.34 179 MET A O 1
#

Secondary structure (DSSP, 8-state):
-EEEEEE-TTT--EEEEEEEE-TT--GGGS--S-TT------------------------PPPPHHHHHHHHHHHHHHHIIIIIS-TTS---EEEEEEE-GGGTTTTHHHHHSSSSHHHHHHHTT-EEEEEEEEEHHHH-SSPPPTTS--SS-TTSS---EEEEEEEE-PPPP--S---

Radius of gyration: 20.67 Å; chains: 1; bounding box: 42×42×67 Å

pLDDT: mean 71.03, std 18.33, range [26.83, 90.38]